Protein AF-A0A1C6GZ68-F1 (afdb_monomer)

Secondary structure (DSSP, 8-state):
-------PPPSB-TTT-PBEEEETTEEEES-TTS--EEET-S-------

Structure (mmCIF, N/CA/C/O backbone):
data_AF-A0A1C6GZ68-F1
#
_entry.id   AF-A0A1C6GZ68-F1
#
loop_
_atom_site.group_PDB
_atom_site.id
_atom_site.type_symbol
_atom_site.label_atom_id
_atom_site.label_alt_id
_atom_site.label_comp_id
_atom_site.label_asym_id
_atom_site.label_entity_id
_atom_site.label_seq_id
_atom_site.pdbx_PDB_ins_cod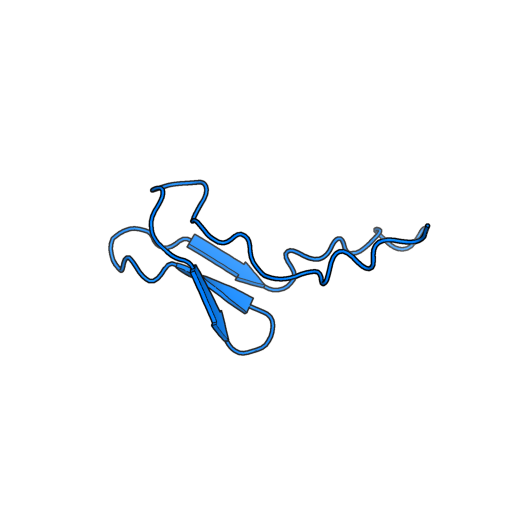e
_atom_site.Cartn_x
_atom_site.Cartn_y
_atom_site.Cartn_z
_atom_site.occupancy
_atom_site.B_iso_or_equiv
_atom_site.auth_seq_id
_atom_site.auth_comp_id
_atom_site.auth_asym_id
_atom_site.auth_atom_id
_atom_site.pdbx_PDB_model_num
ATOM 1 N N . MET A 1 1 ? 22.245 -0.736 -19.909 1.00 37.19 1 MET A N 1
ATOM 2 C CA . MET A 1 1 ? 21.199 0.291 -19.727 1.00 37.19 1 MET A CA 1
ATOM 3 C C . MET A 1 1 ? 20.527 0.013 -18.389 1.00 37.19 1 MET A C 1
ATOM 5 O O . MET A 1 1 ? 19.593 -0.770 -18.336 1.00 37.19 1 MET A O 1
ATOM 9 N N . ASN A 1 2 ? 21.082 0.539 -17.293 1.00 41.66 2 ASN A N 1
ATOM 10 C CA . ASN A 1 2 ? 20.451 0.445 -15.976 1.00 41.66 2 ASN A CA 1
ATOM 11 C C . ASN A 1 2 ? 19.343 1.493 -15.952 1.00 41.66 2 ASN A C 1
ATOM 13 O O . ASN A 1 2 ? 19.651 2.670 -15.811 1.00 41.66 2 ASN A O 1
ATOM 17 N N . ASN A 1 3 ? 18.092 1.091 -16.175 1.00 44.94 3 ASN A N 1
ATOM 18 C CA . ASN A 1 3 ? 16.959 1.962 -15.887 1.00 44.94 3 ASN A CA 1
ATOM 19 C C . ASN A 1 3 ? 16.887 2.077 -14.361 1.00 44.94 3 ASN A C 1
ATOM 21 O O . ASN A 1 3 ? 16.575 1.070 -13.717 1.00 44.94 3 ASN A O 1
ATOM 25 N N . PRO A 1 4 ? 17.169 3.243 -13.753 1.00 47.88 4 PRO A N 1
ATOM 26 C CA . PRO A 1 4 ? 16.770 3.459 -12.382 1.00 47.88 4 PRO A CA 1
ATOM 27 C C . PRO A 1 4 ? 15.250 3.561 -12.445 1.00 47.88 4 PRO A C 1
ATOM 29 O O . PRO A 1 4 ? 14.701 4.623 -12.722 1.00 47.88 4 PRO A O 1
ATOM 32 N N . SER A 1 5 ? 14.556 2.433 -12.282 1.00 47.09 5 SER A N 1
ATOM 33 C CA . SER A 1 5 ? 13.151 2.478 -11.895 1.00 47.09 5 SER A CA 1
ATOM 34 C C . SER A 1 5 ? 13.158 3.177 -10.547 1.00 47.09 5 SER A C 1
ATOM 36 O O . SER A 1 5 ? 13.428 2.548 -9.523 1.00 47.09 5 SER A O 1
ATOM 38 N N . HIS A 1 6 ? 13.021 4.505 -10.565 1.00 49.12 6 HIS A N 1
ATOM 39 C CA . HIS A 1 6 ? 12.757 5.268 -9.367 1.00 49.12 6 HIS A CA 1
ATOM 40 C C . HIS A 1 6 ? 11.537 4.608 -8.743 1.00 49.12 6 HIS A C 1
ATOM 42 O O . HIS A 1 6 ? 10.499 4.419 -9.377 1.00 49.12 6 HIS A O 1
ATOM 48 N N . LYS A 1 7 ? 11.792 4.074 -7.551 1.00 60.03 7 LYS A N 1
ATOM 49 C CA . LYS A 1 7 ? 10.905 3.229 -6.768 1.00 60.03 7 LYS A CA 1
ATOM 50 C C . LYS A 1 7 ? 9.823 4.125 -6.173 1.00 60.03 7 LYS A C 1
ATOM 52 O O . LYS A 1 7 ? 9.809 4.382 -4.973 1.00 60.03 7 LYS A O 1
ATOM 57 N N . ASP A 1 8 ? 8.994 4.676 -7.044 1.00 62.12 8 ASP A N 1
ATOM 58 C CA . ASP A 1 8 ? 7.848 5.490 -6.691 1.00 62.12 8 ASP A CA 1
ATOM 59 C C . ASP A 1 8 ? 6.679 4.577 -6.328 1.00 62.12 8 ASP A C 1
ATOM 61 O O . ASP A 1 8 ? 6.567 3.445 -6.808 1.00 62.12 8 ASP A O 1
ATOM 65 N N . CYS A 1 9 ? 5.805 5.064 -5.448 1.00 67.56 9 CYS A N 1
ATOM 66 C CA . CYS A 1 9 ? 4.529 4.412 -5.192 1.00 67.56 9 CYS A CA 1
ATOM 67 C C . CYS A 1 9 ? 3.857 4.051 -6.520 1.00 67.56 9 CYS A C 1
ATOM 69 O O . CYS A 1 9 ? 3.937 4.846 -7.465 1.00 67.56 9 CYS A O 1
ATOM 71 N N . PRO A 1 10 ? 3.161 2.904 -6.607 1.00 76.38 10 PRO A N 1
ATOM 72 C CA . PRO A 1 10 ? 2.367 2.632 -7.790 1.00 76.38 10 PRO A CA 1
ATOM 73 C C . PRO A 1 10 ? 1.440 3.827 -8.045 1.00 76.38 10 PRO A C 1
ATOM 75 O O . PRO A 1 10 ? 0.924 4.432 -7.107 1.00 76.38 10 PRO A O 1
ATOM 78 N N . ALA A 1 11 ? 1.258 4.210 -9.310 1.00 77.88 11 ALA A N 1
ATOM 79 C CA . ALA A 1 11 ? 0.427 5.371 -9.641 1.00 77.88 11 ALA A CA 1
ATOM 80 C C . ALA A 1 11 ? -1.021 5.186 -9.139 1.00 77.88 11 ALA A C 1
ATOM 82 O O . ALA A 1 11 ? -1.680 6.145 -8.739 1.00 77.88 11 ALA A O 1
ATOM 83 N N . PHE A 1 12 ? -1.479 3.930 -9.091 1.00 84.50 12 PHE A N 1
ATOM 84 C CA . PHE A 1 12 ? -2.838 3.554 -8.728 1.00 84.50 12 PHE A CA 1
ATOM 85 C C . PHE A 1 12 ? -2.863 2.486 -7.634 1.00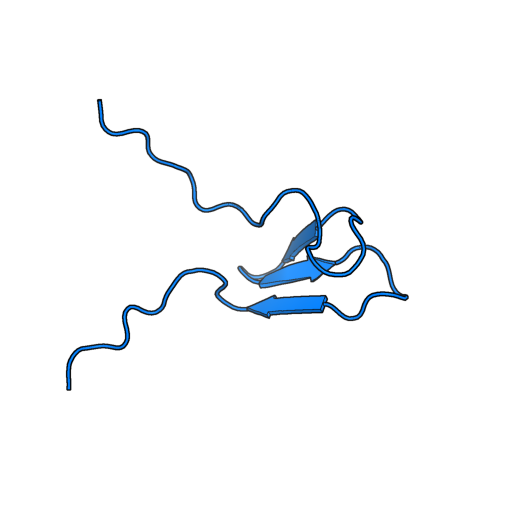 84.50 12 PHE A C 1
ATOM 87 O O . PHE A 1 12 ? -2.017 1.593 -7.575 1.00 84.50 12 PHE A O 1
ATOM 94 N N . CYS A 1 13 ? -3.877 2.565 -6.779 1.00 85.69 13 CYS A N 1
ATOM 95 C CA . CYS A 1 13 ? -4.131 1.628 -5.702 1.00 85.69 13 CYS A CA 1
ATOM 96 C C . CYS A 1 13 ? -4.572 0.273 -6.271 1.00 85.69 13 CYS A C 1
ATOM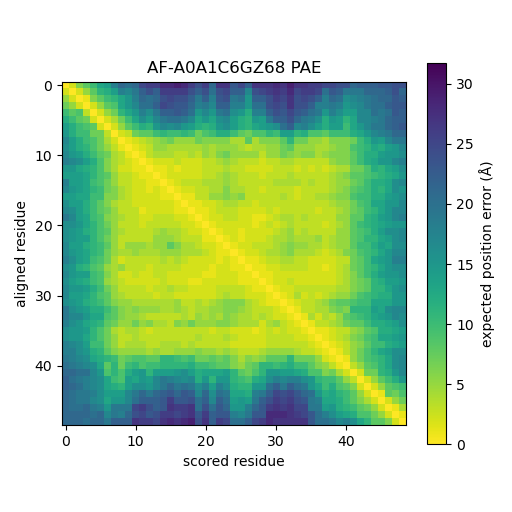 98 O O . CYS A 1 13 ? -5.567 0.229 -6.997 1.00 85.69 13 CYS A O 1
ATOM 100 N N . PRO A 1 14 ? -3.930 -0.847 -5.906 1.00 83.56 14 PRO A N 1
ATOM 101 C CA . PRO A 1 14 ? -4.289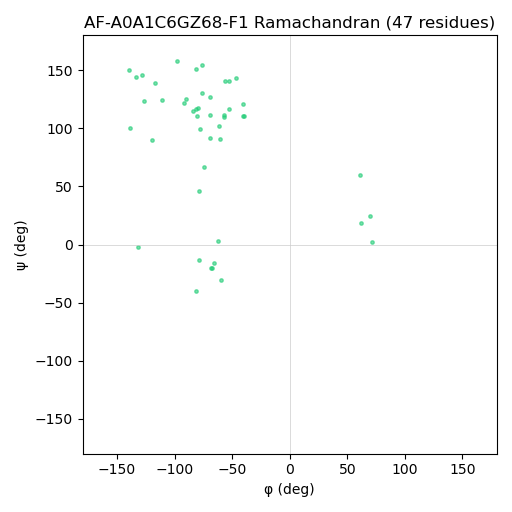 -2.162 -6.437 1.00 83.56 14 PRO A CA 1
ATOM 102 C C . PRO A 1 14 ? -5.662 -2.661 -5.962 1.00 83.56 14 PRO A C 1
ATOM 104 O O . PRO A 1 14 ? -6.250 -3.526 -6.601 1.00 83.56 14 PRO A O 1
ATOM 107 N N . LEU A 1 15 ? -6.193 -2.126 -4.856 1.00 85.12 15 LEU A N 1
ATOM 108 C CA . LEU A 1 15 ? -7.499 -2.536 -4.326 1.00 85.12 15 LEU A CA 1
ATOM 109 C C . LEU A 1 15 ? -8.678 -1.873 -5.039 1.00 85.12 15 LEU A C 1
ATOM 111 O O . LEU A 1 15 ? -9.713 -2.499 -5.239 1.00 85.12 15 LEU A O 1
ATOM 115 N N . CYS A 1 16 ? -8.550 -0.589 -5.363 1.00 88.31 16 CYS A N 1
ATOM 116 C CA . CYS A 1 16 ? -9.680 0.228 -5.809 1.00 88.31 16 CYS A CA 1
ATOM 117 C C . CYS A 1 16 ? -9.395 1.049 -7.071 1.00 88.31 16 CYS A C 1
ATOM 119 O O . CYS A 1 16 ? -10.280 1.765 -7.529 1.00 88.31 16 CYS A O 1
ATOM 121 N N . GLY A 1 17 ? -8.174 0.996 -7.610 1.00 88.25 17 GLY A N 1
ATOM 122 C CA . GLY A 1 17 ? -7.759 1.737 -8.805 1.00 88.25 17 GLY A CA 1
ATOM 123 C C . GLY A 1 17 ? -7.606 3.249 -8.614 1.00 88.25 17 GLY A C 1
ATOM 124 O O . GLY A 1 17 ? -7.308 3.949 -9.572 1.00 88.25 17 GLY A O 1
ATOM 125 N N . ALA A 1 18 ? -7.815 3.769 -7.403 1.00 90.25 18 ALA A N 1
ATOM 126 C CA . ALA A 1 18 ? -7.701 5.196 -7.119 1.00 90.25 18 ALA A CA 1
ATOM 127 C C . ALA A 1 18 ? -6.239 5.650 -7.019 1.00 90.25 18 ALA A C 1
ATOM 129 O O . ALA A 1 18 ? -5.373 4.864 -6.640 1.00 90.25 18 ALA A O 1
ATOM 130 N N . 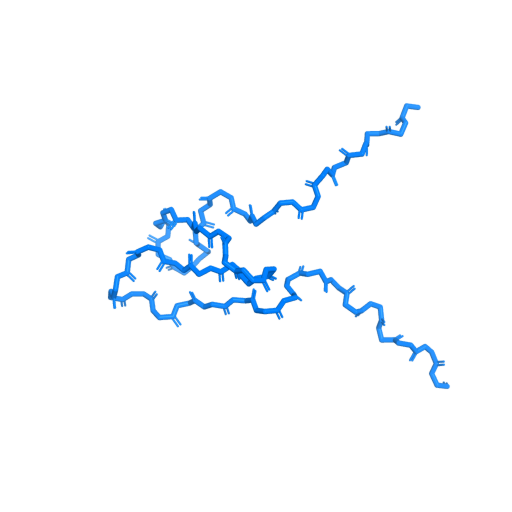ASP A 1 19 ? -5.973 6.928 -7.284 1.00 88.62 19 ASP A N 1
ATOM 131 C CA . ASP A 1 19 ? -4.638 7.511 -7.157 1.00 88.62 19 ASP A CA 1
ATOM 132 C C . ASP A 1 19 ? -4.037 7.328 -5.757 1.00 88.62 19 ASP A C 1
ATOM 134 O O . ASP A 1 19 ? -4.709 7.470 -4.723 1.00 88.62 19 ASP A O 1
ATOM 138 N N . LEU A 1 20 ? -2.736 7.056 -5.733 1.00 84.38 20 LEU A N 1
ATOM 139 C CA . LEU A 1 20 ? -1.936 7.027 -4.515 1.00 84.38 20 LEU A CA 1
ATOM 140 C C . LEU A 1 20 ? -1.190 8.356 -4.333 1.00 84.38 20 LEU A C 1
ATOM 142 O O . LEU A 1 20 ? -0.980 9.124 -5.275 1.00 84.38 20 LEU A O 1
ATOM 146 N N . TYR A 1 21 ? -0.803 8.654 -3.099 1.00 84.69 21 TYR A N 1
ATOM 147 C CA . TYR A 1 21 ? 0.102 9.749 -2.770 1.00 84.69 21 TYR A CA 1
ATOM 148 C C . TYR A 1 21 ? 1.168 9.264 -1.792 1.00 84.69 21 TYR A C 1
ATOM 150 O O . TYR A 1 21 ? 0.901 8.416 -0.942 1.00 84.69 21 TYR A O 1
ATOM 158 N N . ASN A 1 22 ? 2.387 9.774 -1.946 1.00 81.31 22 ASN A N 1
ATOM 159 C CA . ASN A 1 22 ? 3.497 9.448 -1.060 1.00 81.31 22 ASN A CA 1
ATOM 160 C C . ASN A 1 22 ? 3.544 10.470 0.080 1.00 81.31 22 ASN A C 1
ATOM 162 O O . ASN A 1 22 ? 3.657 11.671 -0.168 1.00 81.31 22 ASN A O 1
ATOM 166 N N . VAL A 1 23 ? 3.443 9.984 1.313 1.00 85.81 23 VAL A N 1
ATOM 167 C CA . VAL A 1 23 ? 3.684 10.749 2.539 1.00 85.81 23 VAL A CA 1
ATOM 168 C C . VAL A 1 23 ? 4.690 9.966 3.341 1.00 85.81 23 VAL A C 1
ATOM 170 O O . VAL A 1 23 ? 4.436 8.806 3.642 1.00 85.81 23 VAL A O 1
ATOM 173 N N . ASP A 1 24 ? 5.822 10.544 3.712 1.00 80.00 24 ASP A N 1
ATOM 174 C CA . ASP A 1 24 ? 6.635 9.864 4.719 1.00 80.00 24 ASP A CA 1
ATOM 175 C C . ASP A 1 24 ? 7.296 8.567 4.217 1.00 80.00 24 ASP A C 1
ATOM 177 O O . ASP A 1 24 ? 7.511 7.667 5.022 1.00 80.00 24 ASP A O 1
ATOM 181 N N . GLN A 1 25 ? 7.531 8.392 2.905 1.00 77.62 25 GLN A N 1
ATOM 182 C CA . GLN A 1 25 ? 7.884 7.087 2.296 1.00 77.62 25 GLN A CA 1
ATOM 183 C C . GLN A 1 25 ? 6.789 6.010 2.448 1.00 77.62 25 GLN A C 1
ATOM 185 O O . GLN A 1 25 ? 7.036 4.808 2.305 1.00 77.62 25 GLN A O 1
ATOM 190 N N . THR A 1 26 ? 5.563 6.443 2.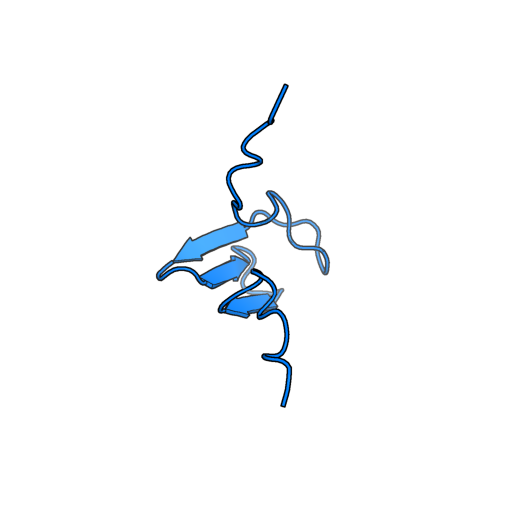728 1.00 82.69 26 THR A N 1
ATOM 191 C CA . THR A 1 26 ? 4.361 5.621 2.797 1.00 82.69 26 THR A CA 1
ATOM 192 C C . THR A 1 26 ? 3.452 5.972 1.631 1.00 82.69 26 THR A C 1
ATOM 194 O O . THR A 1 26 ? 3.054 7.121 1.443 1.00 82.69 26 THR A O 1
ATOM 197 N N . CYS A 1 27 ? 3.091 4.960 0.849 1.00 86.12 27 CYS A N 1
ATOM 198 C CA . CYS A 1 27 ? 2.085 5.096 -0.191 1.00 86.12 27 CYS A CA 1
ATOM 199 C C . CYS A 1 27 ? 0.711 5.027 0.460 1.00 86.12 27 CYS A C 1
ATOM 201 O O . CYS A 1 27 ? 0.371 4.001 1.043 1.00 86.12 27 CYS A O 1
ATOM 203 N N . VAL A 1 28 ? -0.077 6.090 0.367 1.00 87.56 28 VAL A N 1
ATOM 204 C CA . VAL A 1 28 ? -1.433 6.145 0.918 1.00 87.56 28 VAL A CA 1
ATOM 205 C C . VAL A 1 28 ? -2.422 6.328 -0.220 1.00 87.56 28 VAL A C 1
ATOM 207 O O . VAL A 1 28 ? -2.169 7.072 -1.169 1.00 87.56 28 VAL A O 1
ATOM 210 N N . CYS A 1 29 ? -3.555 5.636 -0.158 1.00 90.00 29 CYS A N 1
ATOM 211 C CA . CYS A 1 29 ? -4.609 5.821 -1.141 1.00 90.00 29 CYS A CA 1
ATOM 212 C C . CYS A 1 29 ? -5.397 7.105 -0.891 1.00 90.00 29 CYS A C 1
ATOM 214 O O . CYS A 1 29 ? -5.871 7.346 0.216 1.00 90.00 29 CYS A O 1
ATOM 216 N N . LYS A 1 30 ? -5.576 7.925 -1.939 1.00 89.12 30 LYS A N 1
ATOM 217 C CA . LYS A 1 30 ? -6.379 9.158 -1.852 1.00 8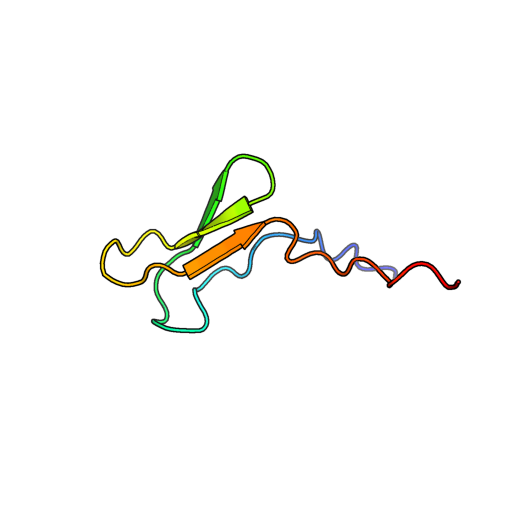9.12 30 LYS A CA 1
ATOM 218 C C . LYS A 1 30 ? -7.862 8.884 -1.634 1.00 89.12 30 LYS A C 1
ATOM 220 O O . LYS A 1 30 ? -8.591 9.788 -1.238 1.00 89.12 30 LYS A O 1
ATOM 225 N N . ASN A 1 31 ? -8.332 7.678 -1.945 1.00 90.06 31 ASN A N 1
ATOM 226 C CA . ASN A 1 31 ? -9.729 7.330 -1.764 1.00 90.06 31 ASN A CA 1
ATOM 227 C C . ASN A 1 31 ? -9.989 6.980 -0.288 1.00 90.06 31 ASN A C 1
ATOM 229 O O . ASN A 1 31 ? -9.584 5.905 0.144 1.00 90.06 31 ASN A O 1
ATOM 233 N N . PRO A 1 32 ? -10.736 7.802 0.473 1.00 83.44 32 PRO A N 1
ATOM 234 C CA . PRO A 1 32 ? -11.002 7.544 1.890 1.00 83.44 32 PRO A CA 1
ATOM 235 C C . PRO A 1 32 ? -11.862 6.293 2.122 1.00 83.44 32 PRO A C 1
ATOM 237 O O . PRO A 1 32 ? -11.915 5.777 3.233 1.00 83.44 32 PRO A O 1
ATOM 240 N N . LYS A 1 33 ? -12.537 5.777 1.083 1.00 88.56 33 LYS A N 1
ATOM 241 C CA . LYS A 1 33 ? -13.256 4.493 1.147 1.00 88.56 33 LYS A CA 1
ATOM 242 C C . LYS A 1 33 ? -12.329 3.279 1.015 1.00 88.56 33 LYS A C 1
ATOM 244 O O . LYS A 1 33 ? -12.762 2.155 1.238 1.00 88.56 33 LYS A O 1
ATOM 249 N N . CYS A 1 34 ? -11.086 3.498 0.602 1.00 82.31 34 CYS A N 1
ATOM 250 C CA . CYS A 1 34 ? -10.094 2.481 0.294 1.00 82.31 34 CYS A CA 1
ATOM 251 C C . CYS A 1 34 ? -8.916 2.697 1.242 1.00 82.31 34 CYS A C 1
ATOM 253 O O . CYS A 1 34 ? -8.002 3.464 0.958 1.00 82.31 34 CYS A O 1
ATOM 255 N N . ASN A 1 35 ? -8.965 2.045 2.403 1.00 82.00 35 ASN A N 1
ATOM 256 C CA . ASN A 1 35 ? -8.003 2.229 3.492 1.00 82.00 35 ASN A CA 1
ATOM 257 C C . ASN A 1 35 ? -6.688 1.469 3.233 1.00 82.00 35 ASN A C 1
ATOM 259 O O . ASN A 1 35 ? -6.202 0.726 4.084 1.00 82.00 35 ASN A O 1
ATOM 263 N N . TRP A 1 36 ? -6.167 1.593 2.012 1.00 85.81 36 TRP A N 1
ATOM 264 C CA . TRP A 1 36 ? -4.913 0.986 1.603 1.00 85.81 36 TRP A CA 1
ATOM 265 C C . TRP A 1 36 ? -3.772 1.950 1.882 1.00 85.81 36 TRP A C 1
ATOM 267 O O . TRP A 1 36 ? -3.761 3.088 1.399 1.00 85.81 36 TRP A O 1
ATOM 277 N N . SER A 1 37 ? -2.794 1.468 2.627 1.00 86.25 37 SER A N 1
ATOM 278 C CA . SER A 1 37 ? -1.521 2.133 2.807 1.00 86.25 37 SER A CA 1
ATOM 279 C C . SER A 1 37 ? -0.409 1.100 2.782 1.00 86.25 37 SER A C 1
ATOM 281 O O . SER A 1 37 ? -0.600 -0.061 3.143 1.00 86.25 37 SER A O 1
ATOM 283 N N . CYS A 1 38 ? 0.757 1.527 2.325 1.00 81.25 38 CYS A N 1
ATOM 284 C CA . CYS A 1 38 ? 1.934 0.691 2.256 1.00 81.25 38 CYS A CA 1
ATOM 285 C C . CYS A 1 38 ? 3.143 1.500 2.705 1.00 81.25 38 CYS A C 1
ATOM 287 O O . CYS A 1 38 ? 3.680 2.327 1.961 1.00 81.25 38 CYS A O 1
ATOM 289 N N . THR A 1 39 ? 3.536 1.289 3.955 1.00 74.88 39 THR A N 1
ATOM 290 C CA . THR A 1 39 ? 4.766 1.834 4.524 1.00 74.88 39 THR A CA 1
ATOM 291 C C . THR A 1 39 ? 5.880 0.881 4.134 1.00 74.88 39 THR A C 1
ATOM 293 O O . THR A 1 39 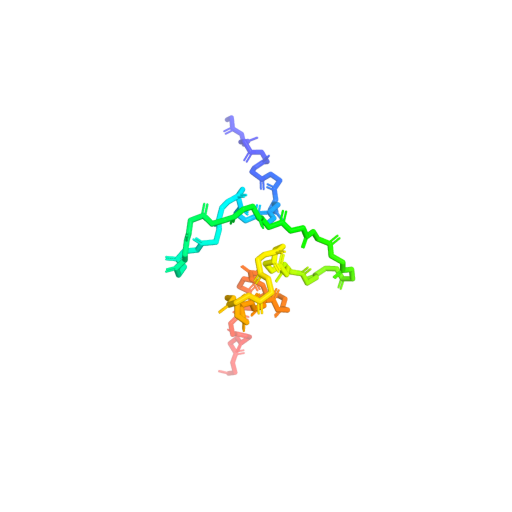? 5.846 -0.277 4.532 1.00 74.88 39 THR A O 1
ATOM 296 N N . ARG A 1 40 ? 6.830 1.341 3.313 1.00 65.50 40 ARG A N 1
ATOM 297 C CA . ARG A 1 40 ? 7.842 0.474 2.685 1.00 65.50 40 ARG A CA 1
ATOM 298 C C . ARG A 1 40 ? 7.252 -0.608 1.762 1.00 65.50 40 ARG A C 1
ATOM 300 O O . ARG A 1 40 ? 7.578 -1.776 1.869 1.00 65.50 40 ARG A O 1
ATOM 307 N N . CYS A 1 41 ? 6.520 -0.199 0.723 1.00 63.81 41 CYS A N 1
ATOM 308 C CA . CYS A 1 41 ? 6.338 -1.030 -0.491 1.00 63.81 41 CYS A CA 1
ATOM 309 C C . CYS A 1 41 ? 7.657 -1.329 -1.238 1.00 63.81 41 CYS A C 1
ATOM 311 O O . CYS A 1 41 ? 7.667 -1.907 -2.319 1.00 63.81 41 CYS A O 1
ATOM 313 N N . ARG A 1 42 ? 8.773 -0.873 -0.677 1.00 65.50 42 ARG A N 1
ATOM 314 C CA . ARG A 1 42 ? 10.119 -1.271 -1.017 1.00 65.50 42 ARG A CA 1
ATOM 315 C C . ARG A 1 42 ? 10.354 -2.572 -0.272 1.00 65.50 42 ARG A C 1
ATOM 317 O O . ARG A 1 42 ? 10.340 -2.526 0.953 1.00 65.50 42 ARG A O 1
ATOM 324 N N . ASP A 1 43 ? 10.572 -3.664 -0.996 1.00 57.19 43 ASP A N 1
ATOM 325 C CA . ASP A 1 43 ? 11.105 -4.894 -0.427 1.00 57.19 43 ASP A CA 1
ATOM 326 C C . ASP A 1 4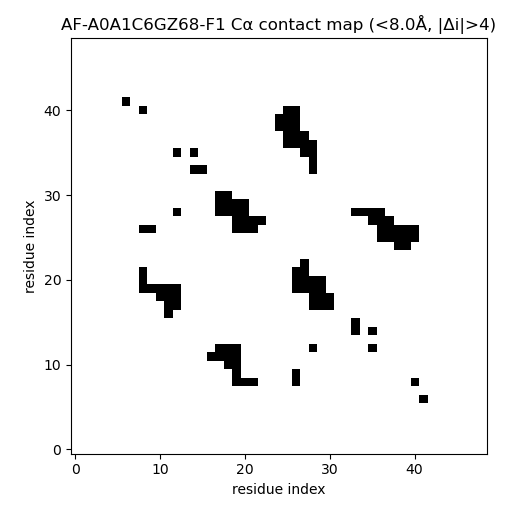3 ? 12.190 -4.522 0.596 1.00 57.19 43 ASP A C 1
ATOM 328 O O . ASP A 1 43 ? 13.239 -3.957 0.262 1.00 57.19 43 ASP A O 1
ATOM 332 N N . GLU A 1 44 ? 11.899 -4.756 1.874 1.00 51.03 44 GLU A N 1
ATOM 333 C CA . GLU A 1 44 ? 12.932 -5.349 2.692 1.00 51.03 44 GLU A CA 1
ATOM 334 C C . GLU A 1 44 ? 13.171 -6.680 1.990 1.00 51.03 44 GLU A C 1
ATOM 336 O O . GLU A 1 44 ? 12.339 -7.579 2.081 1.00 51.03 44 GLU A O 1
ATOM 341 N N . ASP A 1 45 ? 14.260 -6.772 1.215 1.00 57.84 45 ASP A N 1
ATOM 342 C CA . ASP A 1 45 ? 15.010 -8.021 1.202 1.00 57.84 45 ASP A CA 1
ATOM 343 C C . ASP A 1 45 ? 15.013 -8.451 2.671 1.00 57.84 45 ASP A C 1
ATOM 345 O O . ASP A 1 45 ? 15.561 -7.695 3.487 1.00 57.84 45 ASP A O 1
ATOM 349 N N . PRO A 1 46 ? 14.306 -9.533 3.057 1.00 58.09 46 PRO A N 1
ATOM 350 C CA . PRO A 1 46 ? 14.473 -10.055 4.391 1.00 58.09 46 PRO A CA 1
ATOM 351 C C . PRO A 1 46 ? 15.964 -10.336 4.472 1.00 58.09 46 PRO A C 1
ATOM 353 O O . PRO A 1 46 ? 16.505 -11.133 3.701 1.00 58.09 46 PRO A O 1
ATOM 356 N N . GLU A 1 47 ? 16.635 -9.541 5.298 1.00 56.75 47 GLU A N 1
ATOM 357 C CA . GLU A 1 47 ? 18.014 -9.739 5.682 1.00 56.75 47 GLU A CA 1
ATOM 358 C C . GLU A 1 47 ? 18.182 -11.243 5.894 1.00 56.75 47 GLU A C 1
ATOM 360 O O . GLU A 1 47 ? 17.392 -11.870 6.602 1.00 56.75 47 GLU A O 1
ATOM 365 N N . ASN A 1 48 ? 19.102 -11.835 5.133 1.00 52.88 48 ASN A N 1
ATOM 366 C CA . ASN A 1 48 ? 19.480 -13.221 5.332 1.00 52.88 48 ASN A CA 1
ATOM 367 C C . ASN A 1 48 ? 19.959 -13.314 6.790 1.00 52.88 48 ASN A C 1
ATOM 369 O O . ASN A 1 48 ? 20.996 -12.730 7.101 1.00 52.88 48 ASN A O 1
ATOM 373 N N . ASP A 1 49 ? 19.181 -13.979 7.648 1.00 45.84 49 ASP A N 1
ATOM 374 C CA . ASP A 1 49 ? 19.633 -14.506 8.943 1.00 45.84 49 ASP A CA 1
ATOM 375 C C . ASP A 1 49 ? 20.472 -15.772 8.711 1.00 45.84 49 ASP A C 1
ATOM 377 O O . ASP A 1 49 ? 20.036 -16.627 7.898 1.00 45.84 49 ASP A O 1
#

Mean predicted aligned error: 9.54 Å

Solvent-accessible surface area (backbone atoms only — not comparable to full-atom values): 3292 Å² total; per-residue (Å²): 137,86,76,79,73,72,88,61,67,60,71,46,32,92,89,76,64,38,50,42,45,79,51,95,76,19,32,34,38,70,42,86,91,45,89,51,66,37,75,55,82,56,78,71,69,74,74,87,125

Nearest PDB structures (foldseek):
  7oqy-assembly1_Y  TM=7.711E-01  e=9.279E-01  Saccharolobus solfataricus P2
  3m85-assembly1_C  TM=7.705E-01  e=3.820E+00  Archaeoglobus fulgidus

Sequence (49 aa):
MNNPSHKDCPAFCPLCGADLYNVDQTCVCKNPKCNWSCTRCRDEDPEND

Radius of gyration: 12.83 Å; Cα contacts (8 Å, |Δi|>4): 58; chains: 1; bounding box: 34×25×29 Å

Foldseek 3Di:
DPDPPVPDDDQADPPPRAGWDDDPCKTAGPDPVDGDIGNCPPDPPVPDD

pLDDT: mean 72.74, std 15.93, range [37.19, 90.25]